Protein AF-A0A2V7Q5Y3-F1 (afdb_monomer)

Structure (mmCIF, N/CA/C/O backbone):
data_AF-A0A2V7Q5Y3-F1
#
_entry.id   AF-A0A2V7Q5Y3-F1
#
loop_
_atom_site.group_PDB
_atom_site.id
_atom_site.type_symbol
_atom_site.label_atom_id
_atom_site.label_alt_id
_atom_site.label_comp_id
_atom_site.label_asym_id
_atom_site.label_entity_id
_atom_site.label_seq_id
_atom_site.pdbx_PDB_ins_code
_atom_site.Cartn_x
_atom_site.Cartn_y
_atom_site.Cartn_z
_atom_site.occupancy
_atom_site.B_iso_or_equiv
_atom_site.auth_seq_id
_atom_site.auth_comp_id
_atom_site.auth_asym_id
_atom_site.auth_atom_id
_atom_site.pdbx_PDB_model_num
ATOM 1 N N . MET A 1 1 ? 14.773 6.302 -28.049 1.00 69.62 1 MET A N 1
ATOM 2 C CA . MET A 1 1 ? 13.512 5.574 -27.773 1.00 69.62 1 MET A CA 1
ATOM 3 C C . MET A 1 1 ? 13.784 4.587 -26.650 1.00 69.62 1 MET A C 1
ATOM 5 O O . MET A 1 1 ? 14.740 3.833 -26.800 1.00 69.62 1 MET A O 1
ATOM 9 N N . PRO A 1 2 ? 13.030 4.604 -25.536 1.00 74.44 2 PRO A N 1
ATOM 10 C CA . PRO A 1 2 ? 13.262 3.679 -24.428 1.00 74.44 2 PRO A CA 1
ATOM 11 C C . PRO A 1 2 ? 13.096 2.227 -24.892 1.00 74.44 2 PRO A C 1
ATOM 13 O O . PRO A 1 2 ? 12.278 1.936 -25.775 1.00 74.44 2 PRO A O 1
ATOM 16 N N . SER A 1 3 ? 13.883 1.316 -24.318 1.00 86.81 3 SER A N 1
ATOM 17 C CA . SER A 1 3 ? 13.809 -0.110 -24.644 1.00 86.81 3 SER A CA 1
ATOM 18 C C . SER A 1 3 ? 12.448 -0.695 -24.242 1.00 86.81 3 SER A C 1
ATOM 20 O O . SER A 1 3 ? 11.770 -0.182 -23.349 1.00 86.81 3 SER A O 1
ATOM 22 N N . ALA A 1 4 ? 12.027 -1.789 -24.884 1.00 87.50 4 ALA A N 1
ATOM 23 C CA . ALA A 1 4 ? 10.783 -2.473 -24.514 1.00 87.50 4 ALA A CA 1
ATOM 2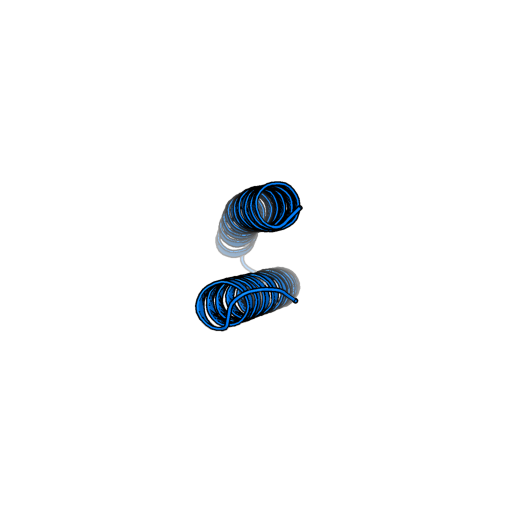4 C C . ALA A 1 4 ? 10.794 -2.939 -23.044 1.00 87.50 4 ALA A C 1
ATOM 26 O O . ALA A 1 4 ? 9.773 -2.865 -22.365 1.00 87.50 4 ALA A O 1
ATO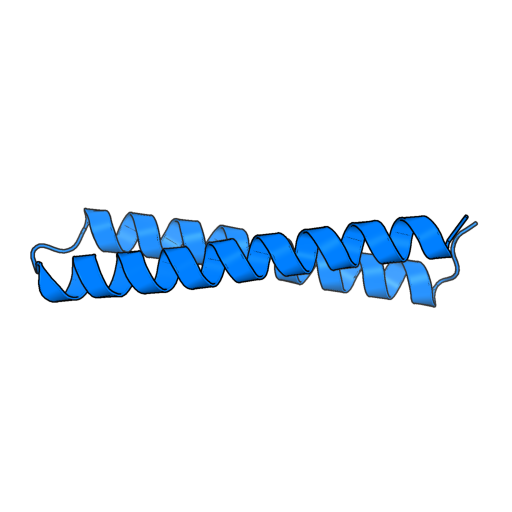M 27 N N . ALA A 1 5 ? 11.964 -3.343 -22.537 1.00 88.06 5 ALA A N 1
ATOM 28 C CA . ALA A 1 5 ? 12.157 -3.703 -21.137 1.00 88.06 5 ALA A CA 1
ATOM 29 C C . ALA A 1 5 ? 11.992 -2.503 -20.185 1.00 88.06 5 ALA A C 1
ATOM 31 O O . ALA A 1 5 ? 11.383 -2.654 -19.128 1.00 88.06 5 ALA A O 1
ATOM 32 N N . ALA A 1 6 ? 12.479 -1.314 -20.565 1.00 86.38 6 ALA A N 1
ATOM 33 C CA . ALA A 1 6 ? 12.298 -0.093 -19.778 1.00 86.38 6 ALA A CA 1
ATOM 34 C C . ALA A 1 6 ? 10.815 0.295 -19.680 1.00 86.38 6 ALA A C 1
ATOM 36 O O . ALA A 1 6 ? 10.306 0.480 -18.579 1.00 86.38 6 ALA A O 1
ATOM 37 N N . ARG A 1 7 ? 10.090 0.283 -20.809 1.00 88.31 7 ARG A N 1
ATOM 38 C CA . ARG A 1 7 ? 8.641 0.557 -20.829 1.00 88.31 7 ARG A CA 1
ATOM 39 C C . ARG A 1 7 ? 7.839 -0.424 -19.976 1.00 88.31 7 ARG A C 1
ATOM 41 O O . ARG A 1 7 ? 6.881 -0.029 -19.323 1.00 88.31 7 ARG A O 1
ATOM 48 N N . ARG A 1 8 ? 8.222 -1.705 -19.975 1.00 90.69 8 ARG A N 1
ATOM 49 C CA . ARG A 1 8 ? 7.566 -2.721 -19.144 1.00 90.69 8 ARG A CA 1
ATOM 50 C C . ARG A 1 8 ? 7.766 -2.441 -17.652 1.00 90.69 8 ARG A C 1
ATOM 52 O O . ARG A 1 8 ? 6.793 -2.458 -16.911 1.00 90.69 8 ARG A O 1
ATOM 59 N N . ARG A 1 9 ? 8.995 -2.126 -17.229 1.00 89.69 9 ARG A N 1
ATOM 60 C CA . ARG A 1 9 ? 9.283 -1.757 -15.831 1.00 89.69 9 ARG A CA 1
ATOM 61 C C . ARG A 1 9 ? 8.541 -0.494 -15.399 1.00 89.69 9 ARG A C 1
ATOM 63 O O . ARG A 1 9 ? 8.021 -0.448 -14.291 1.00 89.69 9 ARG A O 1
ATOM 70 N N . GLU A 1 10 ? 8.468 0.514 -16.266 1.00 91.00 10 GLU A N 1
ATOM 71 C CA . GLU A 1 10 ? 7.686 1.729 -16.005 1.00 91.00 10 GLU A CA 1
ATOM 72 C C . GLU A 1 10 ? 6.196 1.414 -15.808 1.00 91.00 10 GLU A C 1
ATOM 74 O O . GLU A 1 10 ? 5.584 1.929 -14.873 1.00 91.00 10 GLU A O 1
ATOM 79 N N . ALA A 1 11 ? 5.624 0.536 -16.641 1.00 93.38 11 ALA A N 1
ATOM 80 C CA . ALA A 1 11 ? 4.233 0.107 -16.515 1.00 93.38 11 ALA A CA 1
ATOM 81 C C . ALA A 1 11 ? 3.973 -0.663 -15.208 1.00 93.38 11 ALA A C 1
ATOM 83 O O . ALA A 1 11 ? 3.007 -0.360 -14.513 1.00 93.38 11 ALA A O 1
ATOM 84 N N . GLU A 1 12 ? 4.858 -1.594 -14.840 1.00 95.31 12 GLU A N 1
ATOM 85 C CA . GLU A 1 12 ? 4.769 -2.355 -13.584 1.00 95.31 12 GLU A CA 1
ATOM 86 C C . GLU A 1 12 ? 4.827 -1.420 -12.361 1.00 95.31 12 GLU A C 1
ATOM 88 O O . GLU A 1 12 ? 4.028 -1.537 -11.434 1.00 95.31 12 GLU A O 1
ATOM 93 N N . ILE A 1 13 ? 5.710 -0.418 -12.373 1.00 95.12 13 ILE A N 1
ATOM 94 C CA . ILE A 1 13 ? 5.797 0.584 -11.299 1.00 95.12 13 ILE A CA 1
ATOM 95 C C . ILE A 1 13 ? 4.550 1.464 -11.231 1.00 95.12 13 ILE A C 1
ATOM 97 O O . ILE A 1 13 ? 4.066 1.758 -10.136 1.00 95.12 13 ILE A O 1
ATOM 101 N N . ALA A 1 14 ? 4.013 1.879 -12.379 1.00 94.38 14 ALA A N 1
ATOM 102 C CA . ALA A 1 14 ? 2.783 2.662 -12.432 1.00 94.38 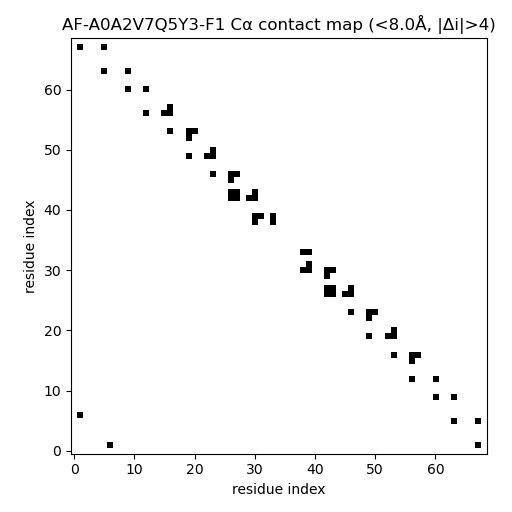14 ALA A CA 1
ATOM 103 C C . ALA A 1 14 ? 1.576 1.870 -11.901 1.00 94.38 14 ALA A C 1
ATOM 105 O O . ALA A 1 14 ? 0.711 2.437 -11.228 1.00 94.38 14 ALA A O 1
ATOM 106 N N . GLU A 1 15 ? 1.526 0.565 -12.167 1.00 97.69 15 GLU A N 1
ATOM 107 C CA . GLU A 1 15 ? 0.511 -0.336 -11.625 1.00 97.69 15 GLU A CA 1
ATOM 108 C C . GLU A 1 15 ? 0.612 -0.442 -10.098 1.00 97.69 15 GLU A C 1
ATOM 110 O O . GLU A 1 15 ? -0.387 -0.234 -9.406 1.00 97.69 15 GLU A O 1
ATOM 115 N N . VAL A 1 16 ? 1.817 -0.655 -9.557 1.00 98.00 16 VAL A N 1
ATOM 116 C CA . VAL A 1 16 ? 2.040 -0.697 -8.102 1.00 98.00 16 VAL A CA 1
ATOM 117 C C . VAL A 1 16 ? 1.671 0.636 -7.445 1.00 98.00 16 VAL A C 1
ATOM 119 O O . VAL A 1 16 ? 0.966 0.648 -6.437 1.00 98.00 16 VAL A O 1
ATOM 122 N N . ALA A 1 17 ? 2.071 1.769 -8.030 1.00 97.12 17 ALA A N 1
ATOM 123 C CA . ALA A 1 17 ? 1.710 3.092 -7.520 1.00 97.12 17 ALA A CA 1
ATOM 124 C C . ALA A 1 17 ? 0.185 3.293 -7.469 1.00 97.12 17 ALA A C 1
ATOM 126 O O . ALA A 1 17 ? -0.351 3.818 -6.491 1.00 97.12 17 ALA A O 1
ATOM 127 N N . ARG A 1 18 ? -0.536 2.833 -8.500 1.00 98.00 18 ARG A N 1
ATOM 128 C CA . ARG A 1 18 ? -2.003 2.875 -8.531 1.00 98.00 18 ARG A CA 1
ATOM 129 C C . ARG A 1 18 ? -2.619 1.984 -7.451 1.00 98.00 18 ARG A C 1
ATOM 131 O O . ARG A 1 18 ? -3.577 2.408 -6.805 1.00 98.00 18 ARG A O 1
ATOM 138 N N . ALA A 1 19 ? -2.091 0.778 -7.252 1.00 98.44 19 ALA A N 1
ATOM 139 C CA . ALA A 1 19 ? -2.573 -0.145 -6.227 1.00 98.44 19 ALA A CA 1
ATOM 140 C C . ALA A 1 19 ? -2.390 0.424 -4.810 1.00 98.44 19 ALA A C 1
ATOM 142 O O . ALA A 1 19 ? -3.321 0.369 -4.008 1.00 98.44 19 ALA A O 1
ATOM 143 N N . LEU A 1 20 ? -1.240 1.044 -4.523 1.00 98.38 20 LEU A N 1
ATOM 144 C CA . LEU A 1 20 ? -0.979 1.714 -3.244 1.00 98.38 20 LEU A CA 1
ATOM 145 C C . LEU A 1 20 ? -1.946 2.881 -3.002 1.00 98.38 20 LEU A C 1
ATOM 147 O O . LEU A 1 20 ? -2.567 2.952 -1.942 1.00 98.38 20 LEU A O 1
ATOM 151 N N . ALA A 1 21 ? -2.179 3.721 -4.015 1.00 97.69 21 ALA A N 1
ATOM 152 C CA . ALA A 1 21 ? -3.140 4.817 -3.913 1.00 97.69 21 ALA A CA 1
ATOM 153 C C . ALA A 1 21 ? -4.569 4.319 -3.631 1.00 97.69 21 ALA A C 1
ATOM 155 O O . ALA A 1 21 ? -5.300 4.917 -2.833 1.00 97.69 21 ALA A O 1
ATOM 156 N N . ALA A 1 22 ? -4.969 3.205 -4.254 1.00 98.38 22 ALA A N 1
ATOM 157 C CA . ALA A 1 22 ? -6.251 2.560 -3.988 1.00 98.38 22 ALA A CA 1
ATOM 158 C C . ALA A 1 22 ? -6.320 1.994 -2.559 1.00 98.38 22 ALA A C 1
ATOM 160 O O . ALA A 1 22 ? -7.312 2.222 -1.867 1.00 98.38 22 ALA A O 1
ATOM 161 N N . ALA A 1 23 ? -5.261 1.327 -2.089 1.00 98.50 23 ALA A N 1
ATOM 162 C CA . ALA A 1 23 ? -5.173 0.792 -0.731 1.00 98.50 23 ALA A CA 1
ATOM 163 C C . ALA A 1 23 ? -5.258 1.900 0.328 1.00 98.50 23 ALA A C 1
ATOM 165 O O . ALA A 1 23 ? -6.027 1.787 1.282 1.00 98.50 23 ALA A O 1
ATOM 166 N N . ARG A 1 24 ? -4.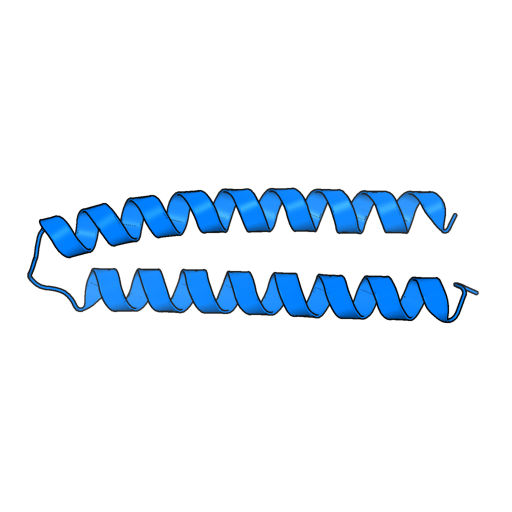552 3.018 0.124 1.00 98.00 24 ARG A N 1
ATOM 167 C CA . ARG A 1 24 ? -4.622 4.198 0.996 1.00 98.00 24 ARG A CA 1
ATOM 168 C C . ARG A 1 24 ? -6.033 4.771 1.059 1.00 98.00 24 ARG A C 1
ATOM 170 O O . ARG A 1 24 ? -6.517 5.115 2.137 1.00 98.00 24 ARG A O 1
ATOM 177 N N . CYS A 1 25 ? -6.702 4.879 -0.090 1.00 97.81 25 CYS A N 1
ATOM 178 C CA . CYS A 1 25 ? -8.085 5.343 -0.163 1.00 97.81 25 CYS A CA 1
ATOM 179 C C . CYS A 1 25 ? -9.026 4.406 0.607 1.00 97.81 25 CYS A C 1
ATOM 181 O O . CYS A 1 25 ? -9.796 4.864 1.451 1.00 97.81 25 CYS A O 1
ATOM 183 N N . ALA A 1 26 ? -8.910 3.096 0.381 1.00 97.88 26 ALA A N 1
ATOM 184 C CA . ALA A 1 26 ? -9.707 2.090 1.070 1.00 97.88 26 ALA A CA 1
ATOM 185 C C . ALA A 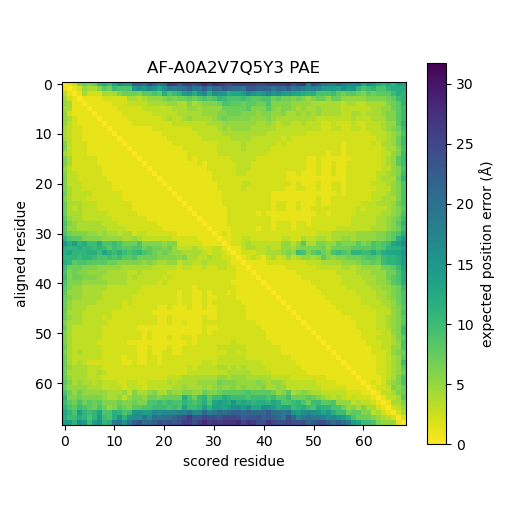1 26 ? -9.486 2.122 2.591 1.00 97.88 26 ALA A C 1
ATOM 187 O O . ALA A 1 26 ? -10.457 2.142 3.344 1.00 97.88 26 ALA A O 1
ATOM 188 N N . ALA A 1 27 ? -8.233 2.209 3.050 1.00 97.19 27 ALA A N 1
ATOM 189 C CA . ALA A 1 27 ? -7.903 2.297 4.471 1.00 97.19 27 ALA A CA 1
ATOM 190 C C . ALA A 1 27 ? -8.483 3.564 5.121 1.00 97.19 27 ALA A C 1
ATOM 192 O O . ALA A 1 27 ? -9.042 3.498 6.216 1.00 97.19 27 ALA A O 1
ATOM 193 N N . ARG A 1 28 ? -8.431 4.710 4.426 1.00 96.44 28 ARG A N 1
ATOM 194 C CA . ARG A 1 28 ? -9.064 5.956 4.892 1.00 96.44 28 ARG A CA 1
ATOM 195 C C . ARG A 1 28 ? -10.579 5.815 5.005 1.00 96.44 28 ARG A C 1
ATOM 197 O O . ARG A 1 28 ? -11.141 6.204 6.023 1.00 96.44 28 ARG A O 1
ATOM 204 N N . LEU A 1 29 ? -11.234 5.246 3.994 1.00 97.00 29 LEU A N 1
ATOM 205 C CA . LEU A 1 29 ? -1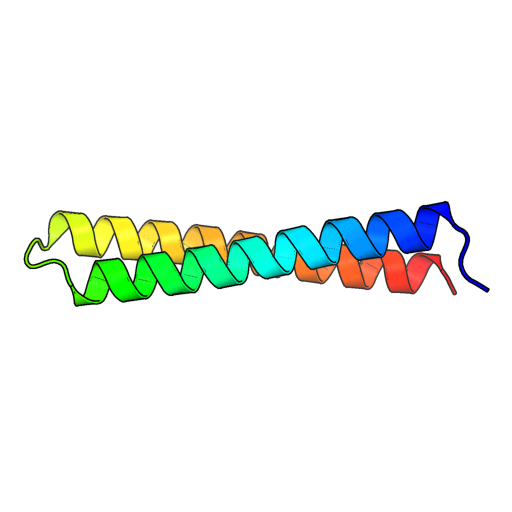2.683 5.026 4.012 1.00 97.00 29 LEU A CA 1
ATOM 206 C C . LEU A 1 29 ? -13.098 4.061 5.130 1.00 97.00 29 LEU A C 1
ATOM 208 O O . LEU A 1 29 ? -14.044 4.348 5.859 1.00 97.00 29 LEU A O 1
ATOM 212 N N . ALA A 1 30 ? -12.356 2.970 5.325 1.00 95.38 30 ALA A N 1
ATOM 213 C CA . ALA A 1 30 ? -12.577 2.043 6.431 1.00 95.38 30 ALA A CA 1
ATOM 214 C C . ALA A 1 30 ? -12.410 2.731 7.798 1.00 95.38 30 ALA A C 1
ATOM 216 O O . ALA A 1 30 ? -13.215 2.515 8.701 1.00 95.38 30 ALA A O 1
ATOM 217 N N . GLY A 1 31 ? -11.415 3.615 7.934 1.00 93.56 31 GLY A N 1
ATOM 218 C CA . GLY A 1 31 ? -11.154 4.363 9.166 1.00 93.56 31 GLY A CA 1
ATOM 219 C C . GLY A 1 31 ? -12.238 5.389 9.504 1.00 93.56 31 GLY A C 1
ATOM 220 O O . GLY A 1 31 ? -12.461 5.675 10.676 1.00 93.56 31 GLY A O 1
ATOM 221 N N . LEU A 1 32 ? -12.926 5.925 8.491 1.00 93.56 32 LEU A N 1
ATOM 222 C CA . LEU A 1 32 ? -14.089 6.801 8.666 1.00 93.56 32 LEU A CA 1
ATOM 223 C C . LEU A 1 32 ? -15.367 6.019 9.000 1.00 93.56 32 LEU A C 1
ATOM 225 O O . LEU A 1 32 ? -16.246 6.554 9.669 1.00 93.56 32 LEU A O 1
ATOM 229 N N . GLY A 1 33 ? -15.484 4.781 8.510 1.00 91.88 33 GLY A N 1
ATOM 230 C CA . GLY A 1 33 ? -16.663 3.933 8.703 1.00 91.88 33 GLY A CA 1
ATOM 231 C C . GLY A 1 33 ? -16.656 3.104 9.990 1.00 91.88 33 GLY A C 1
ATOM 232 O O . GLY A 1 33 ? -17.707 2.607 10.389 1.00 91.88 33 GLY A O 1
ATOM 233 N N . THR A 1 34 ? -15.501 2.932 10.637 1.00 92.12 34 THR A N 1
ATOM 234 C CA . THR A 1 34 ? -15.398 2.154 11.879 1.00 92.12 34 THR A CA 1
ATOM 235 C C . THR A 1 34 ? -15.789 2.974 13.111 1.00 92.12 34 THR A C 1
ATOM 237 O O . THR A 1 34 ? -15.382 4.124 13.265 1.00 92.12 34 THR A O 1
ATOM 240 N N . GLY A 1 35 ? -16.550 2.359 14.022 1.00 91.31 35 GLY A N 1
ATOM 241 C CA . GLY A 1 35 ? -16.818 2.896 15.362 1.00 91.31 35 GLY A CA 1
ATOM 242 C C . GLY A 1 35 ? -15.787 2.468 16.412 1.00 91.31 35 GLY A C 1
ATOM 243 O O . GLY A 1 35 ? -15.826 2.944 17.545 1.00 91.31 35 GLY A O 1
ATOM 244 N N . GLU A 1 36 ? -14.865 1.570 16.056 1.00 95.25 36 GLU A N 1
ATOM 245 C CA . GLU A 1 36 ? -13.878 1.029 16.985 1.00 95.25 36 GLU A CA 1
ATOM 246 C C . GLU A 1 36 ? -12.558 1.800 16.927 1.00 95.25 36 GLU A C 1
ATOM 248 O O . GLU A 1 36 ? -11.866 1.814 15.904 1.00 95.25 36 GLU A O 1
ATOM 253 N N . LEU A 1 37 ? -12.174 2.391 18.064 1.00 92.56 37 LEU A N 1
ATOM 254 C CA . LEU A 1 37 ? -10.939 3.168 18.197 1.00 92.56 37 LEU A CA 1
ATOM 255 C C . LEU A 1 37 ? -9.697 2.349 17.820 1.00 92.56 37 LEU A C 1
ATOM 257 O O . LEU A 1 37 ? -8.847 2.836 17.085 1.00 92.56 37 LEU A O 1
ATOM 261 N N . VAL A 1 38 ? -9.611 1.094 18.272 1.00 96.62 38 VAL A N 1
ATOM 262 C CA . VAL A 1 38 ? -8.459 0.217 17.997 1.00 96.62 38 VAL A CA 1
ATOM 263 C C . VAL A 1 38 ? -8.304 -0.046 16.498 1.00 96.62 38 VAL A C 1
ATOM 265 O O . VAL A 1 38 ? -7.199 0.035 15.967 1.00 96.6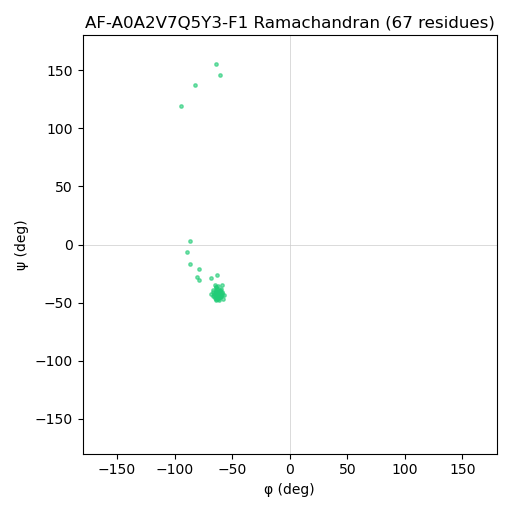2 38 VAL A O 1
ATOM 268 N N . VAL A 1 39 ? -9.412 -0.305 15.798 1.00 95.56 39 VAL A N 1
ATOM 269 C CA . VAL A 1 39 ? -9.410 -0.513 14.343 1.00 95.56 39 VAL A CA 1
ATOM 270 C C . VAL A 1 39 ? -8.976 0.762 13.623 1.00 95.56 39 VAL A C 1
ATOM 272 O O . VAL A 1 39 ? -8.189 0.697 12.681 1.00 95.56 39 VAL A O 1
ATOM 275 N N . ARG A 1 40 ? -9.442 1.931 14.078 1.00 94.81 40 ARG A N 1
ATOM 276 C CA . ARG A 1 40 ? -9.040 3.221 13.510 1.00 94.81 40 ARG A CA 1
ATOM 277 C C . ARG A 1 40 ? -7.542 3.479 13.674 1.00 94.81 40 ARG A C 1
ATOM 279 O O . ARG A 1 40 ? -6.903 3.855 12.697 1.00 94.81 40 ARG A O 1
ATOM 286 N N . GLU A 1 41 ? -6.981 3.255 14.860 1.00 96.69 41 GLU A N 1
ATOM 287 C CA . GLU A 1 41 ? -5.542 3.437 15.102 1.00 96.69 41 GLU A CA 1
ATOM 288 C C . GLU A 1 41 ? -4.699 2.464 14.269 1.00 96.69 41 GLU A C 1
ATOM 290 O O . GLU A 1 41 ? -3.730 2.878 13.634 1.00 96.69 41 GLU A O 1
ATOM 295 N N . LEU A 1 42 ? -5.121 1.200 14.159 1.00 97.50 42 LEU A N 1
ATOM 296 C CA . LEU A 1 42 ? -4.465 0.232 13.279 1.00 97.50 42 LEU A CA 1
ATOM 297 C C . LEU A 1 42 ? -4.478 0.696 11.814 1.00 97.50 42 LEU A C 1
ATOM 299 O O . LEU A 1 42 ? -3.461 0.615 11.127 1.00 97.50 42 LEU A O 1
ATOM 303 N N . LEU A 1 43 ? -5.611 1.214 11.331 1.00 97.75 43 LEU A N 1
ATOM 304 C CA . LEU A 1 43 ? -5.724 1.739 9.969 1.00 97.75 43 LEU A CA 1
ATOM 305 C C . LEU A 1 43 ? -4.846 2.975 9.746 1.00 97.75 43 LEU A C 1
ATOM 307 O O . LEU A 1 43 ? -4.300 3.124 8.656 1.00 97.75 43 LEU A O 1
ATOM 311 N N . LEU A 1 44 ? -4.663 3.835 10.753 1.00 97.19 44 LEU A N 1
ATOM 312 C CA . LEU A 1 44 ? -3.724 4.957 10.671 1.00 97.19 44 LEU A CA 1
ATOM 313 C C . LEU A 1 44 ? -2.277 4.471 10.533 1.00 97.19 44 LEU A C 1
ATOM 315 O O . LEU A 1 44 ? -1.550 4.996 9.690 1.00 97.19 44 LEU A O 1
ATOM 319 N N . SER A 1 45 ? -1.876 3.443 11.286 1.00 98.00 45 SER A N 1
ATOM 320 C CA . SER A 1 45 ? -0.557 2.818 11.119 1.00 98.00 45 SER A CA 1
ATOM 321 C C . SER A 1 45 ? -0.392 2.205 9.727 1.00 98.00 45 SER A C 1
ATOM 323 O O . SER A 1 45 ? 0.616 2.442 9.072 1.00 98.00 45 SER A O 1
ATOM 325 N N . VAL A 1 46 ? -1.403 1.491 9.223 1.00 98.00 46 VAL A N 1
ATOM 326 C CA . VAL A 1 46 ? -1.384 0.935 7.859 1.00 98.00 46 VAL A CA 1
ATOM 327 C C . VAL A 1 46 ? -1.263 2.037 6.802 1.00 98.00 46 VAL A C 1
ATOM 329 O O . VAL A 1 46 ? -0.517 1.881 5.840 1.00 98.00 46 VAL A O 1
ATOM 332 N N . ILE A 1 47 ? -1.962 3.163 6.967 1.00 98.38 47 ILE A N 1
ATOM 333 C CA . ILE A 1 47 ? -1.846 4.310 6.055 1.00 98.38 47 ILE A CA 1
ATOM 334 C C . ILE A 1 47 ? -0.418 4.861 6.050 1.00 98.38 47 ILE A C 1
ATOM 336 O O . ILE A 1 47 ? 0.087 5.159 4.972 1.00 98.38 47 ILE A O 1
ATOM 340 N N . ALA A 1 48 ? 0.239 4.961 7.209 1.00 98.38 48 ALA A N 1
ATOM 341 C CA . ALA A 1 48 ? 1.621 5.432 7.287 1.00 98.38 48 ALA A CA 1
ATOM 342 C C . ALA A 1 48 ? 2.586 4.520 6.505 1.00 98.38 48 ALA A C 1
ATOM 344 O O . ALA A 1 48 ? 3.380 5.014 5.706 1.00 98.38 48 ALA A O 1
ATOM 345 N N . GLU A 1 49 ? 2.449 3.200 6.648 1.00 98.50 49 GLU A N 1
ATOM 346 C CA . GLU A 1 49 ? 3.241 2.226 5.881 1.00 98.50 49 GLU A CA 1
ATOM 347 C C . GLU A 1 49 ? 2.972 2.322 4.368 1.00 98.50 49 GLU A C 1
ATOM 349 O O . GLU A 1 49 ? 3.888 2.225 3.548 1.00 98.50 49 GLU A O 1
ATOM 354 N N . ILE A 1 50 ? 1.716 2.561 3.968 1.00 98.50 50 ILE A N 1
ATOM 355 C CA . ILE A 1 50 ? 1.369 2.779 2.556 1.00 98.50 50 ILE A CA 1
ATOM 356 C C . ILE A 1 50 ? 2.001 4.075 2.032 1.00 98.50 50 ILE A C 1
ATOM 358 O O . ILE A 1 50 ? 2.544 4.076 0.928 1.00 98.50 50 ILE A O 1
ATOM 362 N N . ASP A 1 51 ? 1.973 5.162 2.806 1.00 98.31 51 ASP A N 1
ATOM 363 C CA . ASP A 1 51 ? 2.597 6.436 2.433 1.00 98.31 51 ASP A CA 1
ATOM 364 C C . ASP A 1 51 ? 4.127 6.283 2.265 1.00 98.31 51 ASP A C 1
ATOM 366 O O . ASP A 1 51 ? 4.732 6.883 1.369 1.00 98.31 51 ASP A O 1
ATOM 370 N N . ASP A 1 52 ? 4.776 5.449 3.083 1.00 98.25 52 ASP A N 1
ATOM 371 C CA . ASP A 1 52 ? 6.190 5.085 2.924 1.00 98.25 52 ASP A CA 1
ATOM 372 C C . ASP A 1 52 ? 6.448 4.273 1.651 1.00 98.25 52 ASP A C 1
ATOM 374 O O . ASP A 1 52 ? 7.370 4.584 0.885 1.00 98.25 52 ASP A O 1
ATOM 378 N N . ALA A 1 53 ? 5.596 3.290 1.362 1.00 98.25 53 ALA A N 1
ATOM 379 C CA . ALA A 1 53 ? 5.672 2.520 0.127 1.00 98.25 53 ALA A CA 1
ATOM 380 C C . ALA A 1 53 ? 5.474 3.404 -1.122 1.00 98.25 53 ALA A C 1
ATOM 382 O O . ALA A 1 53 ? 6.247 3.300 -2.078 1.00 98.25 53 ALA A O 1
ATOM 383 N N . GLU A 1 54 ? 4.502 4.326 -1.118 1.00 97.56 54 GLU A N 1
ATOM 384 C CA . GLU A 1 54 ? 4.275 5.284 -2.213 1.00 97.56 54 GLU A CA 1
ATOM 385 C C . GLU A 1 54 ? 5.522 6.156 -2.457 1.00 97.56 54 GLU A C 1
ATOM 387 O O . GLU A 1 54 ? 5.928 6.385 -3.608 1.00 97.56 54 GLU A O 1
ATOM 392 N N . ARG A 1 55 ? 6.181 6.610 -1.379 1.00 97.56 55 ARG A N 1
ATOM 393 C CA . ARG A 1 55 ? 7.440 7.367 -1.456 1.00 97.56 55 ARG A CA 1
ATOM 394 C C . ARG A 1 55 ? 8.570 6.543 -2.069 1.00 97.56 55 ARG A C 1
ATOM 396 O O . ARG A 1 55 ? 9.269 7.059 -2.948 1.00 97.56 55 ARG A O 1
ATOM 403 N N . ALA A 1 56 ? 8.737 5.289 -1.658 1.00 97.19 56 ALA A N 1
ATOM 404 C CA . ALA A 1 56 ? 9.753 4.391 -2.206 1.00 97.19 56 ALA A CA 1
ATOM 405 C C . ALA A 1 56 ? 9.527 4.124 -3.705 1.00 97.19 56 ALA A C 1
ATOM 407 O O . ALA A 1 56 ? 10.445 4.280 -4.514 1.00 97.19 56 ALA A O 1
ATOM 408 N N . VAL A 1 57 ? 8.288 3.830 -4.110 1.00 96.50 57 VAL A N 1
ATOM 409 C CA . VAL A 1 57 ? 7.918 3.625 -5.522 1.00 96.50 57 VAL A CA 1
ATOM 410 C C . VAL A 1 57 ? 8.168 4.888 -6.353 1.00 96.50 57 VAL A C 1
ATOM 412 O O . VAL A 1 57 ? 8.713 4.815 -7.457 1.00 96.50 57 VAL A O 1
ATOM 415 N N . SER A 1 58 ? 7.869 6.067 -5.806 1.00 93.50 58 SER A N 1
ATOM 416 C CA . SER A 1 58 ? 8.155 7.349 -6.463 1.00 93.50 58 SER A CA 1
ATOM 417 C C . SER A 1 58 ? 9.6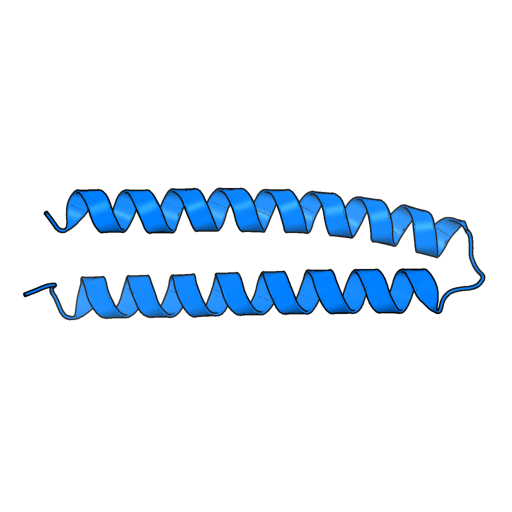57 7.591 -6.660 1.00 93.50 58 SER A C 1
ATOM 419 O O . SER A 1 58 ? 10.078 8.156 -7.671 1.00 93.50 58 SER A O 1
ATOM 421 N N . GLN A 1 59 ? 10.494 7.173 -5.707 1.00 94.44 59 GLN A N 1
ATOM 422 C CA . GLN A 1 59 ? 11.953 7.231 -5.846 1.00 94.44 59 GLN A CA 1
ATOM 423 C C . GLN A 1 59 ? 12.458 6.252 -6.915 1.00 94.44 59 GLN A C 1
ATOM 425 O O . GLN A 1 59 ? 13.268 6.649 -7.754 1.00 94.44 59 GLN A O 1
ATOM 430 N N . LEU A 1 60 ? 11.929 5.024 -6.948 1.00 91.88 60 LEU A N 1
ATOM 431 C CA . LEU A 1 60 ? 12.253 4.023 -7.972 1.00 91.88 60 LEU A CA 1
ATOM 432 C C . LEU A 1 60 ? 11.887 4.505 -9.381 1.00 91.88 60 LEU A C 1
ATOM 434 O O . LEU A 1 60 ? 12.708 4.417 -10.294 1.00 91.88 60 LEU A O 1
ATOM 438 N N . SER A 1 61 ? 10.697 5.088 -9.548 1.00 90.12 61 SER A N 1
ATOM 439 C CA . SER A 1 61 ? 10.258 5.673 -10.820 1.00 90.12 61 SER A CA 1
ATOM 440 C C . SER A 1 61 ? 11.223 6.759 -11.312 1.00 90.12 61 SER A C 1
ATOM 442 O O . SER A 1 61 ? 11.663 6.728 -12.460 1.00 90.12 61 SER A O 1
ATOM 444 N N . ARG A 1 62 ? 11.630 7.683 -10.429 1.00 88.88 62 ARG A N 1
ATOM 445 C CA . ARG A 1 62 ? 12.600 8.737 -10.773 1.00 88.88 62 ARG A CA 1
ATOM 446 C C . ARG A 1 62 ? 13.974 8.178 -11.136 1.00 88.88 62 ARG A C 1
ATOM 448 O O . ARG A 1 62 ? 14.600 8.683 -12.067 1.00 88.88 62 ARG A O 1
ATOM 455 N N . SER A 1 63 ? 14.434 7.146 -10.428 1.00 87.56 63 SER A N 1
ATOM 456 C CA . SER A 1 63 ? 15.711 6.488 -10.715 1.00 87.56 63 SER A CA 1
ATOM 457 C C . SER A 1 63 ? 15.722 5.867 -12.117 1.00 87.56 63 SER A C 1
ATOM 459 O O . SER A 1 63 ? 16.655 6.111 -12.884 1.00 87.56 63 SER A O 1
ATOM 461 N N . LEU A 1 64 ? 14.653 5.171 -12.512 1.00 80.69 64 LEU A N 1
ATOM 462 C CA . LEU A 1 64 ? 14.536 4.605 -13.860 1.00 80.69 64 LEU A CA 1
ATOM 463 C C . LEU A 1 64 ? 14.501 5.679 -14.952 1.00 80.69 64 LEU A C 1
ATOM 465 O O . LEU A 1 64 ? 15.192 5.541 -15.961 1.00 80.69 64 LEU A O 1
ATOM 469 N N . SER A 1 65 ? 13.792 6.787 -14.722 1.00 76.31 65 SER A N 1
ATOM 470 C CA . SER A 1 65 ? 13.786 7.924 -15.653 1.00 76.31 65 SER A CA 1
ATOM 471 C C . SER A 1 65 ? 15.163 8.579 -15.815 1.00 76.31 65 SER A C 1
ATOM 473 O O . SER A 1 65 ? 15.436 9.171 -16.858 1.00 76.31 65 SER A O 1
ATOM 475 N N . SER A 1 66 ? 16.039 8.481 -14.806 1.00 74.06 66 SER A N 1
ATOM 476 C CA . SER A 1 66 ? 17.422 8.973 -14.886 1.00 74.06 66 SER A CA 1
ATOM 477 C C . SER A 1 66 ? 18.377 8.011 -15.603 1.00 74.06 66 SER A C 1
ATOM 479 O O . SER A 1 66 ? 19.322 8.473 -16.230 1.00 74.06 66 SER A O 1
ATOM 481 N N . GLN A 1 67 ? 18.116 6.697 -15.569 1.00 64.50 67 GLN A N 1
ATOM 482 C CA . GLN A 1 67 ? 18.911 5.678 -16.274 1.00 64.50 67 GLN A CA 1
ATOM 483 C C . GLN A 1 67 ? 18.596 5.573 -17.772 1.00 64.50 67 GLN A C 1
ATOM 485 O O . GLN A 1 67 ? 19.401 5.040 -18.530 1.00 64.50 67 GLN A O 1
ATOM 490 N N . GLY A 1 68 ? 17.418 6.031 -18.201 1.00 60.06 68 GLY A N 1
ATOM 491 C CA . GLY A 1 68 ? 17.007 6.023 -19.607 1.00 60.06 68 GLY A CA 1
ATOM 492 C C . GLY A 1 68 ? 17.452 7.242 -20.428 1.00 60.06 68 GLY A C 1
ATOM 493 O O . GLY A 1 68 ? 17.044 7.335 -21.5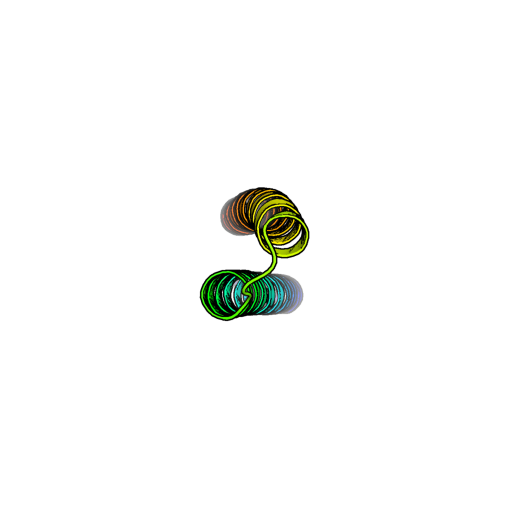88 1.00 60.06 68 GLY A O 1
ATOM 494 N N . ARG A 1 69 ? 18.214 8.175 -19.838 1.00 49.91 69 ARG A N 1
ATOM 495 C CA . ARG A 1 69 ? 18.775 9.364 -20.505 1.00 49.91 69 ARG A CA 1
ATOM 496 C C . ARG A 1 69 ? 20.207 9.143 -20.965 1.00 49.91 69 ARG A C 1
ATOM 498 O O . ARG A 1 69 ? 20.975 8.523 -20.202 1.00 49.91 69 ARG A O 1
#

Radius of gyration: 15.91 Å; Cα contacts (8 Å, |Δi|>4): 35; chains: 1; bounding box: 36×13×46 Å

Solvent-accessible surface area (backbone atoms only — not comparable to full-atom values): 3845 Å² total; per-residue (Å²): 131,82,52,75,68,55,54,48,53,52,50,54,51,54,50,51,52,51,51,44,55,49,49,44,51,50,41,52,53,49,40,72,69,50,89,47,66,68,61,33,54,52,32,52,54,52,40,52,56,43,55,51,49,49,51,51,52,52,51,52,54,53,50,52,63,59,70,75,107

Nearest PDB structures (foldseek):
  5n5e-assembly1_e  TM=9.066E-01  e=9.593E-01  Pyrococcus furiosus COM1
  8ibh-assembly1_A-2  TM=9.224E-01  e=1.753E+00  Homo sapiens
  4afl-assembly2_F  TM=9.148E-01  e=1.533E+00  Homo sapiens
  1k04-assembly1_A-2  TM=9.028E-01  e=6.689E+00  Homo sapiens
  4wpe-assembly1_A-2  TM=8.809E-01  e=9.997E+00  Saccharomyces cerevisiae S288C

Sequence (69 aa):
MPSAAARRREAEIAEVARALAAARCAARLAGLGTGELVVRELLLSVIAEIDDAERAVSQLSRSLSSQGR

Secondary structure (DSSP, 8-state):
---HHHHHHHHHHHHHHHHHHHHHHHHHHHHHH---HHHHHHHHHHHHHHHHHHHHHHHHHHHHHHHT-

pLDDT: mean 91.95, std 9.62, range [49.91, 98.5]

Foldseek 3Di:
DFDPVLVVVLVVLVVVLVVLVVLLVVLVVVLVVDPDPVSNVVSVVVNVVSVVVNVVSVVVNVVSVVVRD

Mean predicted aligned error: 4.29 Å